Protein AF-A0A961S5R5-F1 (afdb_monomer_lite)

Sequence (96 aa):
MAKINLHPTIDRDVKKGVAWAVHAFTTCGIVLGFLALVAVLKNDPVKAFMWLGLALFVDGIDGTLARKARVLEYTPNFDGRTLDNVIDFFTYVAVP

Radius of gyration: 16.58 Å; chains: 1; bounding box: 30×33×48 Å

Structure (mmCIF, N/CA/C/O backbone):
data_AF-A0A961S5R5-F1
#
_entry.id   AF-A0A961S5R5-F1
#
loop_
_atom_site.group_PDB
_atom_site.id
_atom_site.type_symbol
_atom_site.label_atom_id
_atom_site.label_alt_id
_atom_site.label_comp_id
_atom_site.label_asym_id
_atom_site.label_entity_id
_at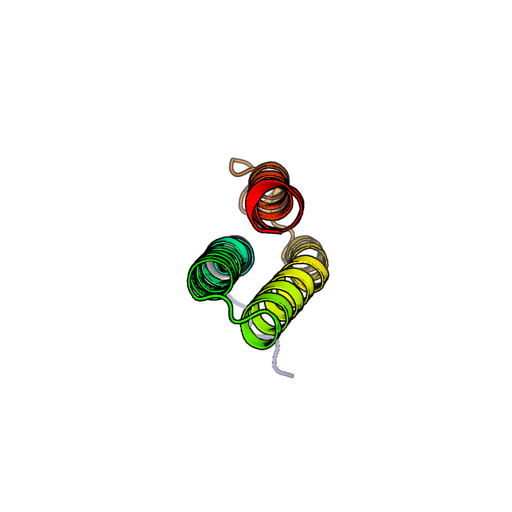om_site.label_seq_id
_atom_site.pdbx_PDB_ins_code
_atom_site.Cartn_x
_atom_site.Cartn_y
_atom_site.Cartn_z
_atom_site.occupancy
_atom_site.B_iso_or_equiv
_atom_site.auth_seq_id
_atom_site.auth_comp_id
_atom_site.auth_asym_id
_atom_site.auth_atom_id
_atom_site.pdbx_PDB_model_num
ATOM 1 N N . MET A 1 1 ? 10.900 -26.235 -17.338 1.00 41.12 1 MET A N 1
ATOM 2 C CA . MET A 1 1 ? 9.980 -25.105 -17.598 1.00 41.12 1 MET A CA 1
ATOM 3 C C . MET A 1 1 ? 10.240 -24.595 -19.005 1.00 41.12 1 MET A C 1
ATOM 5 O O . MET A 1 1 ? 11.362 -24.189 -19.281 1.00 41.12 1 MET A O 1
ATOM 9 N N . ALA A 1 2 ? 9.265 -24.700 -19.909 1.00 48.25 2 ALA A N 1
ATOM 10 C CA . ALA A 1 2 ? 9.412 -24.229 -21.284 1.00 48.25 2 ALA A CA 1
ATOM 11 C C . ALA A 1 2 ? 9.551 -22.697 -21.294 1.00 48.25 2 ALA A C 1
ATOM 13 O O . ALA A 1 2 ? 8.676 -21.996 -20.789 1.00 48.25 2 ALA A O 1
ATOM 14 N N . L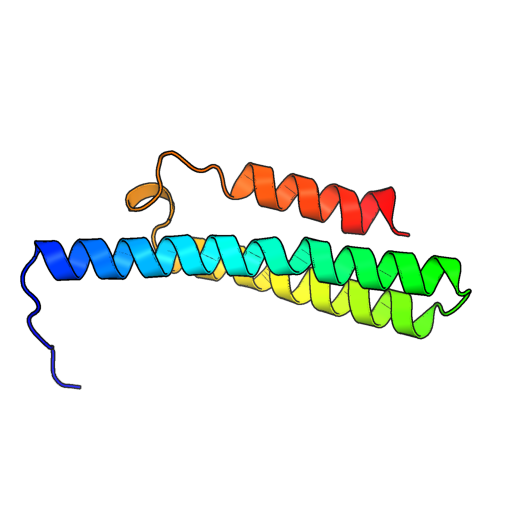YS A 1 3 ? 10.656 -22.174 -21.840 1.00 55.19 3 LYS A N 1
ATOM 15 C CA . LYS A 1 3 ? 10.778 -20.742 -22.135 1.00 55.19 3 LYS A CA 1
ATOM 16 C C . LYS A 1 3 ? 9.898 -20.458 -23.348 1.00 55.19 3 LYS A C 1
ATOM 18 O O . LYS A 1 3 ? 10.288 -20.749 -24.474 1.00 55.19 3 LYS A O 1
ATOM 23 N N . ILE A 1 4 ? 8.692 -19.951 -23.109 1.00 68.00 4 ILE A N 1
ATOM 24 C CA . ILE A 1 4 ? 7.847 -19.4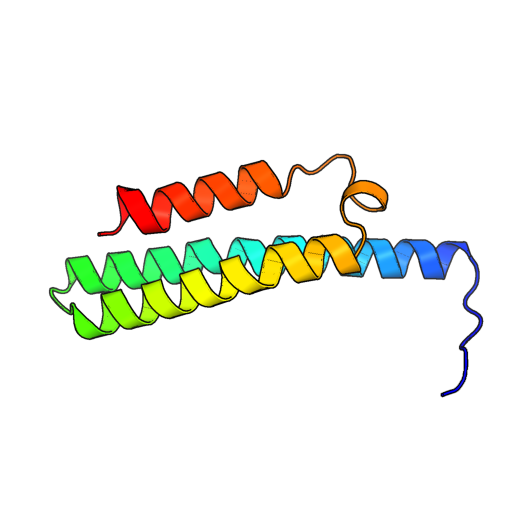24 -24.179 1.00 68.00 4 ILE A CA 1
ATOM 25 C C . ILE A 1 4 ? 8.549 -18.166 -24.700 1.00 68.00 4 ILE A C 1
ATOM 27 O O . ILE A 1 4 ? 8.622 -17.159 -24.000 1.00 68.00 4 ILE A O 1
ATOM 31 N N . ASN A 1 5 ? 9.119 -18.241 -25.903 1.00 70.19 5 ASN A N 1
ATOM 32 C CA . ASN A 1 5 ? 9.732 -17.093 -26.566 1.00 70.19 5 ASN A CA 1
ATOM 33 C C . ASN A 1 5 ? 8.621 -16.231 -27.171 1.00 70.19 5 ASN A C 1
ATOM 35 O O . ASN A 1 5 ? 8.222 -16.421 -28.318 1.00 70.19 5 ASN A O 1
ATOM 39 N N . LEU A 1 6 ? 8.081 -15.321 -26.362 1.00 73.75 6 LEU A N 1
ATOM 40 C CA . LEU A 1 6 ? 7.147 -14.301 -26.824 1.00 73.75 6 LEU A CA 1
ATOM 41 C C . LEU A 1 6 ? 7.858 -13.301 -27.746 1.00 73.75 6 LEU A C 1
ATOM 43 O O . LEU A 1 6 ? 9.053 -13.037 -27.603 1.00 73.75 6 LEU A O 1
ATOM 47 N N . HIS A 1 7 ? 7.098 -12.691 -28.657 1.00 80.81 7 HIS A N 1
ATOM 48 C CA . HIS A 1 7 ? 7.584 -11.542 -29.415 1.00 80.81 7 HIS A CA 1
ATOM 49 C C . HIS A 1 7 ? 7.949 -10.394 -28.442 1.00 80.81 7 HIS A C 1
ATOM 51 O O . HIS A 1 7 ? 7.189 -10.160 -27.496 1.00 80.81 7 HIS A O 1
ATOM 57 N N . PRO A 1 8 ? 9.057 -9.649 -28.651 1.00 78.62 8 PRO A N 1
ATOM 58 C CA . PRO A 1 8 ? 9.577 -8.678 -27.676 1.00 78.62 8 PRO A CA 1
ATOM 59 C C . PRO A 1 8 ? 8.575 -7.606 -27.223 1.00 78.62 8 PRO A C 1
ATOM 61 O O . PRO A 1 8 ? 8.612 -7.153 -26.081 1.00 78.62 8 PRO A O 1
ATOM 64 N N . THR A 1 9 ? 7.659 -7.202 -28.106 1.00 79.38 9 THR A N 1
ATOM 65 C CA . THR A 1 9 ? 6.589 -6.247 -27.777 1.00 79.38 9 THR A CA 1
ATOM 66 C C . THR A 1 9 ? 5.578 -6.839 -26.797 1.00 79.38 9 THR A C 1
ATOM 68 O O . THR A 1 9 ? 5.245 -6.197 -25.807 1.00 79.38 9 THR A O 1
ATOM 71 N N . ILE A 1 10 ? 5.171 -8.092 -27.012 1.00 81.44 10 ILE A N 1
ATOM 72 C CA . ILE A 1 10 ? 4.206 -8.792 -26.158 1.00 81.44 10 ILE A CA 1
ATOM 73 C C . ILE A 1 10 ? 4.812 -9.035 -24.770 1.00 81.44 10 ILE A C 1
ATOM 75 O O . ILE A 1 10 ? 4.137 -8.841 -23.765 1.00 81.44 10 ILE A O 1
ATOM 79 N N . ASP A 1 11 ? 6.098 -9.397 -24.688 1.00 88.25 11 ASP A N 1
ATOM 80 C CA . ASP A 1 11 ? 6.796 -9.561 -23.401 1.00 88.25 11 ASP A CA 1
ATOM 81 C C . ASP A 1 11 ? 6.803 -8.257 -22.582 1.00 88.25 11 ASP A C 1
ATOM 83 O O . ASP A 1 11 ? 6.521 -8.261 -21.381 1.00 88.25 11 ASP A O 1
ATOM 87 N N . ARG A 1 12 ? 7.051 -7.118 -23.238 1.00 88.81 12 ARG A N 1
ATOM 88 C CA . ARG A 1 12 ? 6.990 -5.797 -22.601 1.00 88.81 12 ARG A CA 1
ATOM 89 C C . ARG A 1 12 ? 5.578 -5.447 -22.127 1.00 88.81 12 ARG A C 1
ATOM 91 O O . ARG A 1 12 ? 5.432 -4.949 -21.011 1.00 88.81 12 ARG A O 1
ATOM 98 N N . ASP A 1 13 ? 4.555 -5.701 -22.940 1.00 91.50 13 ASP A N 1
ATOM 99 C CA . ASP A 1 13 ? 3.163 -5.409 -22.579 1.00 91.50 13 ASP A CA 1
ATOM 100 C C . ASP A 1 13 ? 2.691 -6.270 -21.401 1.00 91.50 13 ASP A C 1
ATOM 102 O O . ASP A 1 13 ? 2.057 -5.758 -20.477 1.00 91.50 13 ASP A O 1
ATOM 106 N N . VAL A 1 14 ? 3.085 -7.547 -21.362 1.00 92.19 14 VAL A N 1
ATOM 107 C CA . VAL A 1 14 ? 2.820 -8.439 -20.224 1.00 92.19 14 VAL A CA 1
ATOM 108 C C . VAL A 1 14 ? 3.481 -7.909 -18.953 1.00 92.19 14 VAL A C 1
ATOM 110 O O . VAL A 1 14 ? 2.816 -7.788 -17.926 1.00 92.19 14 VAL A O 1
ATOM 113 N N . LYS A 1 15 ? 4.764 -7.531 -19.003 1.00 93.31 15 LYS A N 1
ATOM 114 C CA . LYS A 1 15 ? 5.467 -6.970 -17.834 1.00 93.31 15 LYS A CA 1
ATOM 115 C C . LYS A 1 15 ? 4.844 -5.662 -17.352 1.00 93.31 15 LYS A C 1
ATOM 117 O O . LYS A 1 15 ? 4.740 -5.441 -16.148 1.00 93.31 15 LYS A O 1
ATOM 122 N N . LYS A 1 16 ? 4.360 -4.832 -18.275 1.00 93.12 16 LYS A N 1
ATOM 123 C CA . LYS A 1 16 ? 3.592 -3.629 -17.949 1.00 93.12 16 LYS A CA 1
ATOM 124 C C . LYS A 1 16 ? 2.259 -3.952 -17.282 1.00 93.12 16 LYS A C 1
ATOM 126 O O . LYS A 1 16 ? 1.915 -3.303 -16.299 1.00 93.12 16 LYS A O 1
ATOM 131 N N . GLY A 1 17 ? 1.544 -4.967 -17.761 1.00 94.94 17 GLY A N 1
ATOM 132 C CA . GLY A 1 17 ? 0.337 -5.473 -17.108 1.00 94.94 17 GLY A CA 1
ATOM 133 C C . GLY A 1 17 ? 0.611 -5.960 -15.683 1.00 94.94 17 GLY A C 1
ATOM 134 O O . GLY A 1 17 ? -0.108 -5.589 -14.761 1.00 94.94 17 GLY A O 1
ATOM 135 N N . VAL A 1 18 ? 1.699 -6.710 -15.479 1.00 94.56 18 VAL A N 1
ATOM 136 C CA . VAL A 1 18 ? 2.131 -7.160 -14.144 1.00 94.56 18 VAL A CA 1
ATOM 137 C C . VAL A 1 18 ? 2.457 -5.972 -13.237 1.00 94.56 18 VAL A C 1
ATOM 139 O O . VAL A 1 18 ? 2.024 -5.956 -12.091 1.00 94.56 18 VAL A O 1
ATOM 142 N N . ALA A 1 19 ? 3.168 -4.959 -13.737 1.00 94.44 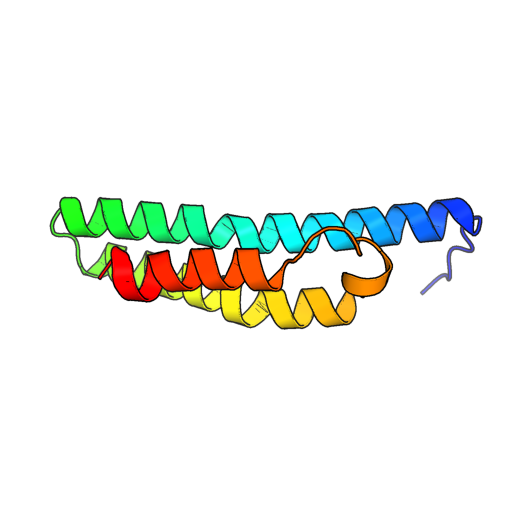19 ALA A N 1
ATOM 143 C CA . ALA A 1 19 ? 3.468 -3.756 -12.963 1.00 94.44 19 ALA A CA 1
ATOM 144 C C . ALA A 1 19 ? 2.195 -3.014 -12.513 1.00 94.44 19 ALA A C 1
ATOM 146 O O . ALA A 1 19 ? 2.087 -2.633 -11.351 1.00 94.44 19 ALA A O 1
ATOM 147 N N . TRP A 1 20 ? 1.200 -2.879 -13.394 1.00 96.12 20 TRP A N 1
ATOM 148 C CA . TRP A 1 20 ? -0.108 -2.324 -13.028 1.00 96.12 20 TRP A CA 1
ATOM 149 C C . TRP A 1 20 ? -0.871 -3.185 -12.022 1.00 96.12 20 TRP A C 1
ATOM 151 O O . TRP A 1 20 ? -1.521 -2.641 -11.133 1.00 96.12 20 TRP A O 1
ATOM 161 N N . ALA A 1 21 ? -0.774 -4.511 -12.125 1.00 95.94 21 ALA A N 1
ATOM 162 C CA . ALA A 1 21 ? -1.393 -5.415 -11.163 1.00 95.94 21 ALA A CA 1
ATOM 163 C C . ALA A 1 21 ? -0.800 -5.246 -9.754 1.00 95.94 21 ALA A C 1
ATOM 165 O O . ALA A 1 21 ? -1.534 -5.359 -8.776 1.00 95.94 21 ALA A O 1
ATOM 166 N N . VAL A 1 22 ? 0.495 -4.924 -9.640 1.00 95.19 22 VAL A N 1
ATOM 167 C CA . VAL A 1 22 ? 1.109 -4.589 -8.346 1.00 95.19 22 VAL A CA 1
ATOM 168 C C . VAL A 1 22 ? 0.526 -3.298 -7.773 1.00 95.19 22 VAL A C 1
ATOM 170 O O . VAL A 1 22 ? 0.143 -3.293 -6.611 1.00 95.19 22 VAL A O 1
ATOM 173 N N . HIS A 1 23 ? 0.369 -2.239 -8.574 1.00 93.75 23 HIS A N 1
ATOM 174 C CA . HIS A 1 23 ? -0.280 -1.009 -8.090 1.00 93.75 23 HIS A CA 1
ATOM 175 C C . HIS A 1 23 ? -1.724 -1.264 -7.654 1.00 93.75 23 HIS A C 1
ATOM 177 O O . HIS A 1 23 ? -2.153 -0.776 -6.614 1.00 93.75 23 HIS A O 1
ATOM 183 N N . ALA A 1 24 ? -2.467 -2.076 -8.410 1.00 94.31 24 ALA A N 1
ATOM 184 C CA . ALA A 1 24 ? -3.814 -2.484 -8.023 1.00 94.31 24 ALA A CA 1
ATOM 185 C C . ALA A 1 24 ? -3.816 -3.265 -6.695 1.00 94.31 24 ALA A C 1
ATOM 187 O O . ALA A 1 24 ? -4.689 -3.044 -5.859 1.00 94.31 24 ALA A O 1
ATOM 188 N N . PHE A 1 25 ? -2.822 -4.126 -6.466 1.00 95.56 25 PHE A N 1
ATOM 189 C CA . PHE A 1 25 ? -2.655 -4.829 -5.196 1.00 95.56 25 PHE A CA 1
ATOM 190 C C . PHE A 1 25 ? -2.410 -3.861 -4.029 1.00 95.56 25 PHE A C 1
ATOM 192 O O . PHE A 1 25 ? -3.118 -3.958 -3.030 1.00 95.56 25 PHE A O 1
ATOM 199 N N . THR A 1 26 ? -1.517 -2.875 -4.181 1.00 93.94 26 THR A N 1
ATOM 200 C CA . THR A 1 26 ? -1.322 -1.801 -3.188 1.00 93.94 26 THR A CA 1
ATOM 201 C C . THR A 1 26 ? -2.638 -1.086 -2.888 1.00 93.94 26 THR A C 1
ATOM 203 O O . THR A 1 26 ? -3.019 -0.943 -1.728 1.00 93.94 26 THR A O 1
ATOM 206 N N . THR A 1 27 ? -3.428 -0.728 -3.914 1.00 95.44 27 THR A N 1
ATOM 207 C CA . THR A 1 27 ? -4.725 -0.060 -3.689 1.00 95.44 27 THR A CA 1
ATOM 208 C C . THR A 1 27 ? -5.722 -0.888 -2.875 1.00 95.44 27 THR A C 1
ATOM 210 O O . THR A 1 27 ? -6.633 -0.309 -2.293 1.00 95.44 27 THR A O 1
ATOM 213 N N . CYS A 1 28 ? -5.573 -2.212 -2.755 1.00 96.38 28 CYS A N 1
ATOM 214 C CA . CYS A 1 28 ? -6.426 -2.999 -1.862 1.00 96.38 28 CYS A CA 1
ATOM 215 C C . CYS A 1 28 ? -6.259 -2.594 -0.385 1.00 96.38 28 CYS A C 1
ATOM 217 O O . CYS A 1 28 ? -7.214 -2.725 0.384 1.00 96.38 28 CYS A O 1
ATOM 219 N N . GLY A 1 29 ? -5.101 -2.048 0.004 1.00 96.56 29 GLY A N 1
ATOM 220 C CA . GLY A 1 29 ? -4.838 -1.562 1.358 1.00 96.56 29 GLY A CA 1
ATOM 221 C C . GLY A 1 29 ? -5.831 -0.490 1.818 1.00 96.56 29 GLY A C 1
ATOM 222 O O . GLY A 1 29 ? -6.311 -0.557 2.949 1.00 96.56 29 GLY A O 1
ATOM 223 N N . ILE A 1 30 ? -6.257 0.427 0.934 1.00 97.06 30 ILE A N 1
ATOM 224 C CA . ILE A 1 30 ? -7.246 1.460 1.297 1.00 97.06 30 ILE A CA 1
ATOM 225 C C . ILE A 1 30 ? -8.618 0.856 1.614 1.00 97.06 30 ILE A C 1
ATOM 227 O O . ILE A 1 30 ? -9.321 1.329 2.506 1.00 97.06 30 ILE A O 1
ATOM 231 N N . VAL A 1 31 ? -8.996 -0.218 0.915 1.00 97.88 31 VAL A N 1
ATOM 232 C CA . VAL A 1 31 ? -10.263 -0.920 1.153 1.00 97.88 31 VAL A CA 1
ATOM 233 C C . VAL A 1 31 ? -10.220 -1.605 2.515 1.00 97.88 31 VAL A C 1
ATOM 235 O O . VAL A 1 31 ? -11.178 -1.507 3.279 1.00 97.88 31 VAL A O 1
ATOM 238 N N . LEU A 1 32 ? -9.097 -2.244 2.851 1.00 98.12 32 LEU A N 1
ATOM 239 C CA . LEU A 1 32 ? -8.887 -2.861 4.162 1.00 98.12 32 LEU A CA 1
ATOM 240 C C . LEU A 1 32 ? -8.883 -1.812 5.282 1.00 98.12 32 LEU A C 1
ATOM 242 O O . LEU A 1 32 ? -9.585 -1.988 6.276 1.00 98.12 32 LEU A O 1
ATOM 246 N N . GLY A 1 33 ? -8.197 -0.682 5.092 1.00 97.94 33 GLY A N 1
ATOM 247 C CA . GLY A 1 33 ? -8.248 0.451 6.018 1.00 97.94 33 GLY A CA 1
ATOM 248 C C . GLY A 1 33 ? -9.668 0.997 6.202 1.00 97.94 33 GLY A C 1
ATOM 249 O O . GLY A 1 33 ? -10.079 1.312 7.314 1.00 97.94 33 GLY A O 1
ATOM 250 N N . PHE A 1 34 ? -10.472 1.044 5.136 1.00 98.19 34 PHE A N 1
ATOM 251 C CA . PHE A 1 34 ? -11.852 1.516 5.228 1.00 98.19 34 PHE A CA 1
ATOM 252 C C . PHE A 1 34 ? -12.730 0.533 6.011 1.00 98.19 34 PHE A C 1
ATOM 254 O O . PHE A 1 34 ? -13.552 0.945 6.827 1.00 98.19 34 PHE A O 1
ATOM 261 N N . LEU A 1 35 ? -12.531 -0.774 5.823 1.00 98.38 35 LEU A N 1
ATOM 262 C CA . LEU A 1 35 ? -13.199 -1.795 6.633 1.00 98.38 35 LEU A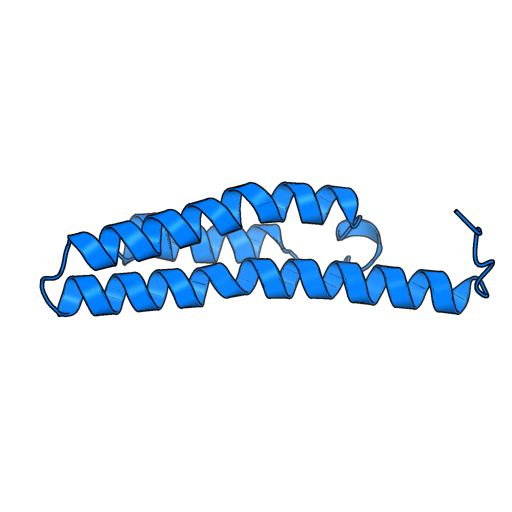 CA 1
ATOM 263 C C . LEU A 1 35 ? -12.791 -1.711 8.110 1.00 98.38 35 LEU A C 1
ATOM 265 O O . LEU A 1 35 ? -13.646 -1.889 8.982 1.00 98.38 35 LEU A O 1
ATOM 269 N N . ALA A 1 36 ? -11.525 -1.394 8.392 1.00 98.44 36 ALA A N 1
ATOM 270 C CA . ALA A 1 36 ? -11.061 -1.123 9.747 1.00 98.44 36 ALA A CA 1
ATOM 271 C C . ALA A 1 36 ? -11.776 0.094 10.350 1.00 98.44 36 ALA A C 1
ATOM 273 O O . ALA A 1 36 ? -12.347 -0.024 11.432 1.00 98.44 36 ALA A O 1
ATOM 274 N N . LEU A 1 37 ? -11.860 1.210 9.616 1.00 98.31 37 LEU A N 1
ATOM 275 C CA . LEU A 1 37 ? -12.602 2.401 10.043 1.00 98.31 37 LEU A CA 1
ATOM 276 C C . LEU A 1 37 ? -14.072 2.077 10.348 1.00 98.31 37 LEU A C 1
ATOM 278 O O . LEU A 1 37 ? -14.603 2.469 11.384 1.00 98.31 37 LEU A O 1
ATOM 282 N N . VAL A 1 38 ? -14.737 1.308 9.481 1.00 98.38 38 VAL A N 1
ATOM 283 C CA . VAL A 1 38 ? -16.122 0.865 9.709 1.00 98.38 38 VAL A CA 1
ATOM 284 C C . VAL A 1 38 ? -16.244 0.021 10.983 1.00 98.38 38 VAL A C 1
ATOM 286 O O . VAL A 1 38 ? -17.255 0.118 11.681 1.00 98.38 38 VAL A O 1
ATOM 289 N N . ALA A 1 39 ? -15.250 -0.810 11.299 1.00 98.19 39 ALA A N 1
ATOM 290 C CA . ALA A 1 39 ? -15.238 -1.604 12.524 1.00 98.19 39 ALA A CA 1
ATOM 291 C C . ALA A 1 39 ? -15.035 -0.736 13.778 1.00 98.19 39 ALA A C 1
ATOM 293 O O . ALA A 1 39 ? -15.757 -0.929 14.759 1.00 98.19 39 ALA A O 1
ATOM 294 N N . VAL A 1 40 ? -14.149 0.265 13.718 1.00 97.88 40 VAL A N 1
ATOM 295 C CA . VAL A 1 40 ? -13.966 1.270 14.782 1.00 97.88 40 VAL A CA 1
ATOM 296 C C . VAL A 1 40 ? -15.282 1.997 15.062 1.00 97.88 40 VAL A C 1
ATOM 298 O O . VAL A 1 40 ? -15.752 2.008 16.198 1.00 97.88 40 VAL A O 1
ATOM 301 N N . LEU A 1 41 ? -15.961 2.494 14.021 1.00 97.69 41 LEU A N 1
ATOM 302 C CA . LEU A 1 41 ? -17.262 3.172 14.145 1.00 97.69 41 LEU A CA 1
ATOM 303 C C . LEU A 1 41 ? -18.371 2.276 14.727 1.00 97.69 41 LEU A C 1
ATOM 305 O O . LEU A 1 41 ? -19.362 2.774 15.261 1.00 97.69 41 LEU A O 1
ATOM 309 N N . LYS A 1 42 ? -18.217 0.952 14.633 1.00 98.00 42 LYS A N 1
ATOM 310 C CA . LYS A 1 42 ? -19.131 -0.043 15.210 1.00 98.00 42 LYS A CA 1
ATOM 311 C C . LYS A 1 42 ? -18.723 -0.512 16.609 1.00 98.00 42 LYS A C 1
ATOM 313 O O . LYS A 1 42 ? -19.386 -1.399 17.139 1.00 98.00 42 LYS A O 1
ATOM 318 N N . ASN A 1 43 ? -17.689 0.078 17.212 1.00 97.75 43 ASN A N 1
ATOM 319 C CA . ASN A 1 43 ? -17.116 -0.344 18.494 1.00 97.75 43 ASN A CA 1
ATOM 320 C C . ASN A 1 43 ? -16.691 -1.827 18.499 1.00 97.75 43 ASN A C 1
ATOM 322 O O . ASN A 1 43 ? -16.843 -2.522 19.503 1.00 97.75 43 ASN A O 1
ATOM 326 N N . ASP A 1 44 ? -16.167 -2.320 17.371 1.00 98.06 44 ASP A N 1
ATOM 327 C CA . ASP A 1 44 ? -15.650 -3.687 17.226 1.00 98.06 44 ASP A CA 1
ATOM 328 C C . ASP A 1 44 ? -14.118 -3.662 17.064 1.00 98.06 44 ASP A C 1
ATOM 330 O O . ASP A 1 44 ? -13.604 -3.707 15.938 1.00 98.06 44 ASP A O 1
ATOM 334 N N . PRO A 1 45 ? -13.362 -3.571 18.176 1.00 96.00 45 PRO A N 1
ATOM 335 C CA . PRO A 1 45 ? -11.910 -3.433 18.119 1.00 96.00 45 PRO A CA 1
ATOM 336 C C . PRO A 1 45 ? -11.238 -4.670 17.519 1.00 96.00 45 PRO A C 1
ATOM 338 O O . PRO A 1 45 ? -10.242 -4.545 16.814 1.00 96.00 45 PRO A O 1
ATOM 341 N N . VAL A 1 46 ? -11.793 -5.869 17.732 1.00 97.88 46 VAL A N 1
ATOM 342 C CA . VAL A 1 46 ? -11.220 -7.111 17.194 1.00 97.88 46 VAL A CA 1
ATOM 343 C C . VAL A 1 46 ? -11.235 -7.083 15.669 1.00 97.88 46 VAL A C 1
ATOM 345 O O . VAL A 1 46 ? -10.201 -7.323 15.047 1.00 97.88 46 VAL A O 1
ATOM 348 N N . LYS A 1 47 ? -12.372 -6.735 15.047 1.00 97.94 47 LYS A N 1
ATOM 349 C CA . LYS A 1 47 ? -12.434 -6.608 13.584 1.00 97.94 47 LYS A CA 1
ATOM 350 C C . LYS A 1 47 ? -11.572 -5.463 13.068 1.00 97.94 47 LYS A C 1
ATOM 352 O O . LYS A 1 47 ? -10.953 -5.628 12.022 1.00 97.94 47 LYS A O 1
ATOM 357 N N . ALA A 1 48 ? -11.503 -4.339 13.783 1.00 98.12 48 ALA A N 1
ATOM 358 C CA . ALA A 1 48 ? -10.628 -3.231 13.406 1.00 98.12 48 ALA A CA 1
ATOM 359 C C . ALA A 1 48 ? -9.163 -3.689 13.319 1.00 98.12 48 ALA A C 1
ATOM 361 O O . ALA A 1 48 ? -8.541 -3.545 12.267 1.00 98.12 48 ALA A O 1
ATOM 362 N N . PHE A 1 49 ? -8.650 -4.351 14.362 1.00 97.38 49 PHE A N 1
ATOM 363 C CA . PHE A 1 49 ? -7.294 -4.905 14.363 1.00 97.38 49 PHE A CA 1
ATOM 364 C C . PHE A 1 49 ? -7.086 -5.988 13.303 1.00 97.38 49 PHE A C 1
ATOM 366 O O . PHE A 1 49 ? -6.017 -6.043 12.703 1.00 97.38 49 PHE A O 1
ATOM 373 N N . MET A 1 50 ? -8.086 -6.832 13.031 1.00 98.38 50 MET A N 1
ATOM 374 C CA . MET A 1 50 ? -7.994 -7.813 11.944 1.00 98.38 50 MET A CA 1
ATOM 375 C C . MET A 1 50 ? -7.823 -7.136 10.579 1.00 98.38 50 MET A C 1
ATOM 377 O O . MET A 1 50 ? -6.951 -7.530 9.808 1.00 98.38 50 MET A O 1
ATOM 381 N N . TRP A 1 51 ? -8.629 -6.116 10.278 1.00 98.38 51 TRP A N 1
ATOM 382 C CA . TRP A 1 51 ? -8.542 -5.389 9.011 1.00 98.38 51 TRP A CA 1
ATOM 383 C C . TRP A 1 51 ? -7.245 -4.587 8.889 1.00 98.38 51 TRP A C 1
ATOM 385 O O . TRP A 1 51 ? -6.619 -4.626 7.832 1.00 98.38 51 TRP A O 1
ATOM 395 N N . LEU A 1 52 ? -6.797 -3.940 9.970 1.00 98.06 52 LEU A N 1
ATOM 396 C CA . LEU A 1 52 ? -5.495 -3.267 10.021 1.00 98.06 52 LEU A CA 1
ATOM 397 C C . LEU A 1 52 ? -4.333 -4.249 9.843 1.00 98.06 52 LEU A C 1
ATOM 399 O O . LEU A 1 52 ? -3.414 -3.976 9.079 1.00 98.06 52 LEU A O 1
ATOM 403 N N . GLY A 1 53 ? -4.388 -5.418 10.484 1.00 97.75 53 GLY A N 1
ATOM 404 C CA . GLY A 1 53 ? -3.379 -6.463 10.320 1.00 97.75 53 GLY A CA 1
ATOM 405 C C . GLY A 1 53 ? -3.312 -6.993 8.886 1.00 97.75 53 GLY A C 1
ATOM 406 O O . GLY A 1 53 ? -2.225 -7.225 8.363 1.00 97.75 53 GLY A O 1
ATOM 407 N N . LEU A 1 54 ? -4.462 -7.134 8.218 1.00 98.00 54 LEU A N 1
ATOM 408 C CA . LEU A 1 54 ? -4.507 -7.477 6.796 1.00 98.00 54 LEU A CA 1
ATOM 409 C C . LEU A 1 54 ? -3.960 -6.348 5.911 1.00 98.00 54 LEU A C 1
ATOM 411 O O . LEU A 1 54 ? -3.260 -6.642 4.947 1.00 98.00 54 LEU A O 1
ATOM 415 N N . ALA A 1 55 ? -4.244 -5.082 6.227 1.00 97.50 55 ALA A N 1
ATOM 416 C CA . ALA A 1 55 ? -3.694 -3.941 5.493 1.00 97.50 55 ALA A CA 1
ATOM 417 C C . ALA A 1 55 ? -2.160 -3.888 5.607 1.00 97.50 55 ALA A C 1
ATOM 419 O O . ALA A 1 55 ? -1.483 -3.803 4.588 1.00 97.50 55 ALA A O 1
ATOM 420 N N . LEU A 1 56 ? -1.623 -4.069 6.817 1.00 96.56 56 LEU A N 1
ATOM 421 C CA . LEU A 1 56 ? -0.183 -4.179 7.080 1.00 96.56 56 LEU A CA 1
ATOM 422 C C . LEU A 1 56 ? 0.460 -5.347 6.313 1.00 96.56 56 LEU A C 1
ATOM 424 O O . LEU A 1 56 ? 1.587 -5.257 5.835 1.00 96.56 56 LEU A O 1
ATOM 428 N N . PHE A 1 57 ? -0.248 -6.470 6.185 1.00 97.00 57 PHE A N 1
ATOM 429 C CA . PHE A 1 57 ? 0.244 -7.600 5.399 1.00 97.00 57 PHE A CA 1
ATOM 430 C C . PHE A 1 57 ? 0.342 -7.276 3.900 1.00 97.00 57 PHE A C 1
ATOM 432 O O . PHE A 1 57 ? 1.283 -7.727 3.243 1.00 97.00 57 PHE A O 1
ATOM 439 N N . VAL A 1 58 ? -0.610 -6.510 3.357 1.00 96.00 58 VAL A N 1
ATOM 440 C CA . VAL A 1 58 ? -0.572 -6.039 1.962 1.00 96.00 58 VAL A CA 1
ATOM 441 C C . VAL A 1 58 ? 0.623 -5.107 1.743 1.00 96.00 58 VAL A C 1
ATOM 443 O O . VAL A 1 58 ? 1.415 -5.389 0.844 1.00 96.00 58 VAL A O 1
ATOM 446 N N . ASP A 1 59 ? 0.793 -4.100 2.601 1.00 94.38 59 ASP A N 1
ATOM 447 C CA . ASP A 1 59 ? 1.929 -3.157 2.605 1.00 94.38 59 ASP A CA 1
ATOM 448 C C . ASP A 1 59 ? 3.286 -3.900 2.636 1.00 94.38 59 ASP A C 1
ATOM 450 O O . ASP A 1 59 ? 4.122 -3.795 1.737 1.00 94.38 59 ASP A O 1
ATOM 454 N N . GLY A 1 60 ? 3.466 -4.844 3.567 1.00 94.00 60 GLY A N 1
ATOM 455 C CA . GLY A 1 60 ? 4.712 -5.619 3.643 1.00 94.00 60 GLY A CA 1
ATOM 456 C C . GLY A 1 60 ? 5.047 -6.436 2.377 1.00 94.00 60 GLY A C 1
ATOM 457 O O . GLY A 1 60 ? 6.219 -6.742 2.107 1.00 94.00 60 GLY A O 1
ATOM 458 N N . ILE A 1 61 ? 4.040 -6.813 1.584 1.00 96.00 61 ILE A N 1
ATOM 459 C CA . ILE A 1 61 ? 4.213 -7.605 0.360 1.00 96.00 61 ILE A CA 1
ATOM 460 C C . ILE A 1 61 ? 4.418 -6.722 -0.869 1.00 96.00 61 ILE A C 1
ATOM 462 O O . ILE A 1 61 ? 5.223 -7.078 -1.744 1.00 96.00 61 ILE A O 1
ATOM 466 N N . ASP A 1 62 ? 3.704 -5.607 -0.970 1.00 92.81 62 ASP A N 1
ATOM 467 C CA . ASP A 1 62 ? 3.591 -4.864 -2.216 1.00 92.81 62 ASP A CA 1
ATOM 468 C C . ASP A 1 62 ? 4.928 -4.263 -2.676 1.00 92.81 62 ASP A C 1
ATOM 470 O O . ASP A 1 62 ? 5.280 -4.393 -3.849 1.00 92.81 62 ASP A O 1
ATOM 474 N N . GLY A 1 63 ? 5.776 -3.792 -1.760 1.00 92.00 63 GLY A N 1
ATOM 475 C CA . GLY A 1 63 ? 7.087 -3.247 -2.082 1.00 92.00 63 GLY A CA 1
ATOM 476 C C . GLY A 1 63 ? 8.029 -4.326 -2.616 1.00 92.00 63 GLY A C 1
ATOM 477 O O . GLY A 1 63 ? 8.846 -4.088 -3.515 1.00 92.00 63 GLY A O 1
ATOM 478 N N . THR A 1 64 ? 7.900 -5.559 -2.115 1.00 95.25 64 THR A N 1
ATOM 479 C CA . THR A 1 64 ? 8.650 -6.710 -2.633 1.00 95.25 64 THR A CA 1
ATOM 480 C C . THR A 1 64 ? 8.164 -7.102 -4.025 1.00 95.25 64 THR A C 1
ATOM 482 O O . THR A 1 64 ? 8.990 -7.389 -4.901 1.00 95.25 64 THR A O 1
ATOM 485 N N . LEU A 1 65 ? 6.850 -7.081 -4.260 1.00 94.88 65 LEU A N 1
ATOM 486 C CA . LEU A 1 65 ? 6.275 -7.314 -5.584 1.00 94.88 65 LEU A CA 1
ATOM 487 C C . LEU A 1 65 ? 6.667 -6.209 -6.571 1.00 94.88 65 LEU A C 1
ATOM 489 O O . LEU A 1 65 ? 7.069 -6.523 -7.689 1.00 94.88 65 LEU A O 1
ATOM 493 N N . ALA A 1 66 ? 6.669 -4.945 -6.153 1.00 94.81 66 ALA A N 1
ATOM 494 C CA . ALA A 1 66 ? 7.017 -3.787 -6.971 1.00 94.81 66 ALA A CA 1
ATOM 495 C C . ALA A 1 66 ? 8.466 -3.852 -7.468 1.00 94.81 66 ALA A C 1
ATOM 497 O O . ALA A 1 66 ? 8.738 -3.632 -8.654 1.00 94.81 66 ALA A O 1
ATOM 498 N N . ARG A 1 67 ? 9.399 -4.240 -6.586 1.00 94.69 67 ARG A N 1
ATOM 499 C CA . ARG A 1 67 ? 10.805 -4.477 -6.956 1.00 94.69 67 ARG A CA 1
ATOM 500 C C . ARG A 1 67 ? 10.944 -5.627 -7.952 1.00 94.69 67 ARG A C 1
ATOM 502 O O . ARG A 1 67 ? 11.644 -5.480 -8.952 1.00 94.69 67 ARG A O 1
ATOM 509 N N . LYS A 1 68 ? 10.254 -6.751 -7.723 1.00 94.12 68 LYS A N 1
ATOM 510 C CA . LYS A 1 68 ? 10.286 -7.915 -8.631 1.00 94.12 68 LYS A CA 1
ATOM 511 C C . LYS A 1 68 ? 9.663 -7.611 -9.997 1.00 94.12 68 LYS A C 1
ATOM 513 O O . LYS A 1 68 ? 10.193 -8.045 -11.018 1.00 94.12 68 LYS A O 1
ATOM 518 N N . ALA A 1 69 ? 8.574 -6.846 -10.021 1.00 94.12 69 ALA A N 1
ATOM 519 C CA . ALA A 1 69 ? 7.864 -6.449 -11.232 1.00 94.12 69 ALA A CA 1
ATOM 520 C C . ALA A 1 69 ? 8.531 -5.286 -11.982 1.00 94.12 69 ALA A C 1
ATOM 522 O O . ALA A 1 69 ? 8.108 -4.973 -13.090 1.00 94.12 69 ALA A O 1
ATOM 523 N N . ARG A 1 70 ? 9.578 -4.661 -11.414 1.00 94.38 70 ARG A N 1
ATOM 524 C CA . ARG A 1 70 ? 10.286 -3.511 -12.005 1.00 94.38 70 ARG A CA 1
ATOM 525 C C . ARG A 1 70 ? 9.319 -2.393 -12.407 1.00 94.38 70 ARG A C 1
ATOM 527 O O . ARG A 1 70 ? 9.378 -1.859 -13.511 1.00 94.38 70 ARG A O 1
ATOM 534 N N . VAL A 1 71 ? 8.423 -2.020 -11.492 1.00 94.25 71 VAL A N 1
ATOM 535 C CA . VAL A 1 71 ? 7.367 -1.021 -11.749 1.00 94.25 71 VAL A CA 1
ATOM 536 C C . VAL A 1 71 ? 7.916 0.334 -12.214 1.00 94.25 71 VAL A C 1
ATOM 538 O O . VAL A 1 71 ? 7.291 0.997 -13.032 1.00 94.25 71 VAL A O 1
ATOM 541 N N . LEU A 1 72 ? 9.120 0.720 -11.782 1.00 92.44 72 LEU A N 1
ATOM 542 C CA . LEU A 1 72 ? 9.774 1.953 -12.238 1.00 92.44 72 LEU A CA 1
ATOM 543 C C . LEU A 1 72 ? 10.164 1.909 -13.727 1.00 92.44 72 LEU A C 1
ATOM 545 O O . LEU A 1 72 ? 10.233 2.949 -14.369 1.00 92.44 72 LEU A O 1
ATOM 549 N N . GLU A 1 73 ? 10.406 0.718 -14.281 1.00 93.38 73 GLU A N 1
ATOM 550 C CA . GLU A 1 73 ? 10.729 0.519 -15.700 1.00 93.38 73 GLU A CA 1
ATOM 551 C C . GLU A 1 73 ? 9.454 0.496 -16.557 1.00 93.38 73 GLU A C 1
ATOM 553 O O . GLU A 1 73 ? 9.399 1.113 -17.621 1.00 93.38 73 GLU A O 1
ATOM 558 N N . TYR A 1 74 ? 8.410 -0.201 -16.095 1.00 92.88 74 TYR A N 1
ATOM 559 C CA . TYR A 1 74 ? 7.216 -0.463 -16.909 1.00 92.88 74 TYR A CA 1
ATOM 560 C C . TYR A 1 74 ? 6.060 0.525 -16.690 1.00 92.88 74 TYR A C 1
ATOM 562 O O . TYR A 1 74 ? 5.236 0.719 -17.590 1.00 92.88 74 TYR A O 1
ATOM 570 N N . THR A 1 75 ? 6.011 1.188 -15.536 1.00 91.88 75 THR A N 1
ATOM 571 C CA . THR A 1 75 ? 5.038 2.238 -15.191 1.00 91.88 75 THR A CA 1
ATOM 572 C C . THR A 1 75 ? 5.747 3.483 -14.633 1.00 91.88 75 THR A C 1
ATOM 574 O O . THR A 1 75 ? 5.474 3.879 -13.505 1.00 91.88 75 THR A O 1
ATOM 577 N N . PRO A 1 76 ? 6.654 4.129 -15.393 1.00 91.75 76 PRO A N 1
ATOM 578 C CA . PRO A 1 76 ? 7.464 5.248 -14.890 1.00 91.75 76 PRO A CA 1
ATOM 579 C C . PRO A 1 76 ? 6.646 6.505 -14.560 1.00 91.75 76 PRO A C 1
ATOM 581 O O . PRO A 1 76 ? 7.086 7.345 -13.786 1.00 91.75 76 PRO A O 1
ATOM 584 N N . ASN A 1 77 ? 5.451 6.632 -15.140 1.00 92.50 77 ASN A N 1
ATOM 585 C CA . ASN A 1 77 ? 4.567 7.783 -14.948 1.00 92.50 77 ASN A CA 1
ATOM 586 C C . ASN A 1 77 ? 3.658 7.650 -13.714 1.00 92.50 77 ASN A C 1
ATOM 588 O O . ASN A 1 77 ? 2.769 8.477 -13.533 1.00 92.50 77 ASN A O 1
ATOM 592 N N . PHE A 1 78 ? 3.814 6.591 -12.916 1.00 93.44 78 PHE A N 1
ATOM 593 C CA . PHE A 1 78 ? 2.988 6.337 -11.742 1.00 93.44 78 PHE A CA 1
ATOM 594 C C . PHE A 1 78 ? 3.872 6.164 -10.507 1.00 93.44 78 PHE A C 1
ATOM 596 O O . PHE A 1 78 ? 4.712 5.262 -10.461 1.00 93.44 78 PHE A O 1
ATOM 603 N N . ASP A 1 79 ? 3.677 7.023 -9.506 1.00 93.62 79 ASP A N 1
ATOM 604 C CA . ASP A 1 79 ? 4.423 6.951 -8.252 1.00 93.62 79 ASP A CA 1
ATOM 605 C C . ASP A 1 79 ? 3.703 6.045 -7.246 1.00 93.62 79 ASP A C 1
ATOM 607 O O . ASP A 1 79 ? 2.853 6.476 -6.464 1.00 93.62 79 ASP A O 1
ATOM 611 N N . GLY A 1 80 ? 4.070 4.763 -7.274 1.00 92.81 80 GLY A N 1
ATOM 612 C CA . GLY A 1 80 ? 3.566 3.780 -6.318 1.00 92.81 80 GLY A CA 1
ATOM 613 C C . GLY A 1 80 ? 3.948 4.090 -4.867 1.00 92.81 80 GLY A C 1
ATOM 614 O O . GLY A 1 80 ? 3.207 3.708 -3.974 1.00 92.81 80 GLY A O 1
ATOM 615 N N . ARG A 1 81 ? 5.042 4.825 -4.608 1.00 93.94 81 ARG A N 1
ATOM 616 C CA . ARG A 1 81 ? 5.432 5.174 -3.229 1.00 93.94 81 ARG A CA 1
ATOM 617 C C . ARG A 1 81 ? 4.526 6.248 -2.654 1.00 93.94 81 ARG A C 1
ATOM 619 O O . ARG A 1 81 ? 4.224 6.232 -1.470 1.00 93.94 81 ARG A O 1
ATOM 626 N N . THR A 1 82 ? 4.114 7.216 -3.471 1.00 95.62 82 THR A N 1
ATOM 627 C CA . THR A 1 82 ? 3.129 8.207 -3.027 1.00 95.62 82 THR A CA 1
ATOM 628 C C . THR A 1 82 ? 1.796 7.539 -2.720 1.00 95.62 82 THR A C 1
ATOM 630 O O . THR A 1 82 ? 1.197 7.863 -1.701 1.00 95.62 82 THR A O 1
ATOM 633 N N . LEU A 1 83 ? 1.349 6.605 -3.567 1.00 95.00 83 LEU A N 1
ATOM 634 C CA . LEU A 1 83 ? 0.137 5.828 -3.307 1.00 95.00 83 LEU A CA 1
ATOM 635 C C . LEU A 1 83 ? 0.225 5.085 -1.965 1.00 95.00 83 LEU A C 1
ATOM 637 O O . LEU A 1 83 ? -0.691 5.195 -1.158 1.00 95.00 83 LEU A O 1
ATOM 641 N N . ASP A 1 84 ? 1.331 4.387 -1.734 1.00 95.38 84 ASP A N 1
ATOM 642 C CA . ASP A 1 84 ? 1.604 3.635 -0.510 1.00 95.38 84 ASP A CA 1
ATOM 643 C C . ASP A 1 84 ? 1.577 4.532 0.741 1.00 95.38 84 ASP A C 1
ATOM 645 O O . ASP A 1 84 ? 0.762 4.336 1.637 1.00 95.38 84 ASP A O 1
ATOM 649 N N . ASN A 1 85 ? 2.308 5.653 0.715 1.00 96.25 85 ASN A N 1
ATOM 650 C CA . ASN A 1 85 ? 2.306 6.641 1.803 1.00 96.25 85 ASN A CA 1
ATOM 651 C C . ASN A 1 85 ? 0.903 7.179 2.144 1.00 96.25 85 ASN A C 1
ATOM 653 O O . ASN A 1 85 ? 0.618 7.497 3.299 1.00 96.25 85 ASN A O 1
ATOM 657 N N . VAL A 1 86 ? 0.027 7.343 1.145 1.00 96.94 86 VAL A N 1
ATOM 658 C CA . VAL A 1 86 ? -1.358 7.791 1.369 1.00 96.94 86 VAL A CA 1
ATOM 659 C C . VAL A 1 86 ? -2.161 6.714 2.098 1.00 96.94 86 VAL A C 1
ATOM 661 O O . VAL A 1 86 ? -2.951 7.037 2.988 1.00 96.94 86 VAL A O 1
ATOM 664 N N . ILE A 1 87 ? -1.961 5.447 1.733 1.00 96.62 87 ILE A N 1
ATOM 665 C CA . ILE A 1 87 ? -2.621 4.306 2.371 1.00 96.62 87 ILE A CA 1
ATOM 666 C C . ILE A 1 87 ? -2.109 4.141 3.801 1.00 96.62 87 ILE A C 1
ATOM 668 O O . ILE A 1 87 ? -2.930 4.045 4.708 1.00 96.62 87 ILE A O 1
ATOM 672 N N . ASP A 1 88 ? -0.798 4.217 4.011 1.00 95.94 88 ASP A N 1
ATOM 673 C CA . ASP A 1 88 ? -0.163 4.172 5.329 1.00 95.94 88 ASP A CA 1
ATOM 674 C C . ASP A 1 88 ? -0.645 5.282 6.250 1.00 95.94 88 ASP A C 1
ATOM 676 O O . ASP A 1 88 ? -0.987 5.050 7.409 1.00 95.94 88 ASP A O 1
ATOM 680 N N . PHE A 1 89 ? -0.713 6.515 5.744 1.00 96.62 89 PHE A N 1
ATOM 681 C CA . PHE A 1 89 ? -1.259 7.613 6.528 1.00 96.62 89 PHE A CA 1
ATOM 682 C C . PHE A 1 89 ? -2.700 7.311 6.949 1.00 96.62 89 PHE A C 1
ATOM 684 O O . PHE A 1 89 ? -3.083 7.526 8.099 1.00 96.62 89 PHE A O 1
ATOM 691 N N . PHE A 1 90 ? -3.508 6.780 6.034 1.00 97.62 90 PHE A N 1
ATOM 692 C CA . PHE A 1 90 ? -4.879 6.426 6.352 1.00 97.62 90 PHE A CA 1
ATOM 693 C C . PHE A 1 90 ? -4.956 5.318 7.413 1.00 97.62 90 PHE A C 1
ATOM 695 O O . PHE A 1 90 ? -5.658 5.486 8.407 1.00 97.62 90 PHE A O 1
ATOM 702 N N . THR A 1 91 ? -4.215 4.221 7.259 1.00 96.75 91 THR A N 1
ATOM 703 C CA . THR A 1 91 ? -4.279 3.055 8.156 1.00 96.75 91 THR A CA 1
ATOM 704 C C . THR A 1 91 ? -3.626 3.297 9.516 1.00 96.75 91 THR A C 1
ATOM 706 O O . THR A 1 91 ? -4.147 2.810 10.519 1.00 96.75 91 THR A O 1
ATOM 709 N N . TYR A 1 92 ? -2.531 4.058 9.582 1.00 94.06 92 TYR A N 1
ATOM 710 C CA . TYR A 1 92 ? -1.793 4.295 10.827 1.00 94.06 92 TYR A CA 1
ATOM 711 C C . TYR A 1 92 ? -2.188 5.572 11.561 1.00 94.06 92 TYR A C 1
ATOM 713 O O . TYR A 1 92 ? -2.029 5.630 12.780 1.00 94.06 92 TYR A O 1
ATOM 721 N N . VAL A 1 93 ? -2.671 6.598 10.853 1.00 95.31 93 VAL A N 1
ATOM 722 C CA . VAL A 1 93 ? -2.978 7.905 11.459 1.00 95.31 93 VAL A CA 1
ATOM 723 C C . VAL A 1 93 ? -4.473 8.190 11.485 1.00 95.31 93 VAL A C 1
ATOM 725 O O . VAL A 1 93 ? -4.966 8.683 12.496 1.00 95.31 93 VAL A O 1
ATOM 728 N N . ALA A 1 94 ? -5.203 7.905 10.403 1.00 94.38 94 ALA A N 1
ATOM 729 C CA . ALA A 1 94 ? -6.614 8.287 10.306 1.00 94.38 94 ALA A CA 1
ATOM 730 C C . ALA A 1 94 ? -7.585 7.262 10.916 1.00 94.38 94 ALA A C 1
ATOM 732 O O . ALA A 1 94 ? -8.591 7.662 11.495 1.00 94.38 94 ALA A O 1
ATOM 733 N N . VAL A 1 95 ? -7.309 5.962 10.762 1.00 94.62 95 VAL A N 1
ATOM 734 C CA . VAL A 1 95 ? -8.156 4.872 11.277 1.00 94.62 95 VAL A CA 1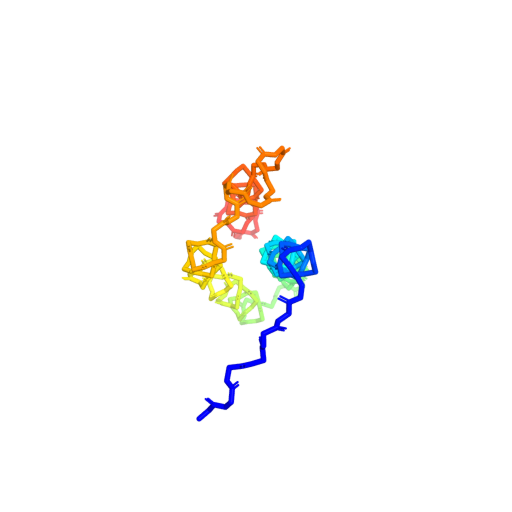
ATOM 735 C C . VAL A 1 95 ? -8.153 4.644 12.800 1.00 94.62 95 VAL A C 1
ATOM 737 O O . VAL A 1 95 ? -9.237 4.298 13.269 1.00 94.62 95 VAL A O 1
ATOM 740 N N . PRO A 1 96 ? -7.023 4.700 13.538 1.00 77.62 96 PRO A N 1
ATOM 741 C CA . PRO A 1 96 ? -6.903 4.091 14.869 1.00 77.62 96 PRO A CA 1
ATOM 742 C C . PRO A 1 96 ? -8.033 4.421 15.852 1.00 77.62 96 PRO A C 1
ATOM 744 O O . PRO A 1 96 ? -8.476 5.591 15.901 1.00 77.62 96 PRO A O 1
#

Secondary structure (DSSP, 8-state):
-------HHHHHHHHHHHHHHHHHHHHHHHHHHHHHHHHHHTT-HHHHHHHHHHHHHHHHHHHHHHHHHTHHHH-TT--HHHHHHHHHHIIIII--

Foldseek 3Di:
DDPPPDDPVVVLVVLLVQLVVLLVLLVVLLVLLVQLLVCVVVVNNVSNVVSLVVSVVSLVVSVVSNVVSVSCVNPVVDDSVVSNVVSCCSSPPVRD

pLDDT: mean 92.39, std 9.93, range [41.12, 98.44]